Protein AF-A0A936VTQ0-F1 (afdb_monomer_lite)

Structure (mmCIF, N/CA/C/O backbone):
data_AF-A0A936VTQ0-F1
#
_entry.id   AF-A0A936VTQ0-F1
#
loop_
_atom_site.group_PDB
_atom_site.id
_atom_site.type_symbol
_atom_site.label_atom_id
_atom_site.label_alt_id
_atom_site.label_comp_id
_atom_site.label_asym_id
_atom_site.label_entity_id
_atom_site.label_seq_id
_atom_site.pdbx_PDB_ins_code
_atom_site.Cartn_x
_atom_site.Cartn_y
_atom_site.Cartn_z
_atom_site.occupancy
_atom_site.B_iso_or_equiv
_atom_site.auth_seq_id
_atom_site.auth_comp_id
_atom_site.auth_asym_id
_atom_site.auth_atom_id
_atom_site.pdbx_PDB_model_num
ATOM 1 N N . MET A 1 1 ? 6.663 -15.384 -21.407 1.00 47.56 1 MET A N 1
ATOM 2 C CA . MET A 1 1 ? 6.558 -16.256 -20.212 1.00 47.56 1 MET A CA 1
ATOM 3 C C . MET A 1 1 ? 6.073 -15.432 -19.016 1.00 47.56 1 MET A C 1
ATOM 5 O O . MET A 1 1 ? 6.877 -15.026 -18.192 1.00 47.56 1 MET A O 1
ATOM 9 N N . SER A 1 2 ? 4.774 -15.117 -18.954 1.00 55.25 2 SER A N 1
ATOM 10 C CA . SER A 1 2 ? 4.166 -14.238 -17.932 1.00 55.25 2 SER A CA 1
ATOM 11 C C . SER A 1 2 ? 3.393 -14.995 -16.840 1.00 55.25 2 SER A C 1
ATOM 13 O O . SER A 1 2 ? 3.173 -14.471 -15.753 1.00 55.25 2 SER A O 1
ATOM 15 N N . VAL A 1 3 ? 3.039 -16.258 -17.092 1.00 64.88 3 VAL A N 1
ATOM 16 C CA . VAL A 1 3 ? 2.223 -17.109 -16.206 1.00 64.88 3 VAL A CA 1
ATOM 17 C C . VAL A 1 3 ? 2.771 -17.248 -14.769 1.00 64.88 3 VAL A C 1
ATOM 19 O O . VAL A 1 3 ? 1.977 -17.130 -13.836 1.00 64.88 3 VAL A O 1
ATOM 22 N N . PRO A 1 4 ? 4.089 -17.430 -14.524 1.00 66.69 4 PRO A N 1
ATOM 23 C CA . PRO A 1 4 ? 4.605 -17.589 -13.159 1.00 66.69 4 PRO A CA 1
ATOM 24 C C . PRO A 1 4 ? 4.405 -16.345 -12.285 1.00 66.69 4 PRO A C 1
ATOM 26 O O . PRO A 1 4 ? 4.132 -16.464 -11.093 1.00 66.69 4 PRO A O 1
ATOM 29 N N . ILE A 1 5 ? 4.497 -15.155 -12.888 1.00 67.19 5 ILE A N 1
ATOM 30 C CA . ILE A 1 5 ? 4.328 -13.867 -12.204 1.00 67.19 5 ILE A CA 1
ATOM 31 C C . ILE A 1 5 ? 2.880 -13.711 -11.738 1.00 67.19 5 ILE A C 1
ATOM 33 O O . ILE A 1 5 ? 2.631 -13.333 -10.595 1.00 67.19 5 ILE A O 1
ATOM 37 N N . PHE A 1 6 ? 1.924 -14.063 -12.601 1.00 64.75 6 PHE A N 1
ATOM 38 C CA . PHE A 1 6 ? 0.502 -14.002 -12.274 1.00 64.75 6 PHE A CA 1
ATOM 39 C C . PHE A 1 6 ? 0.108 -15.027 -11.208 1.00 64.75 6 PHE A C 1
ATOM 41 O O . PHE A 1 6 ? -0.621 -14.688 -10.280 1.00 64.75 6 PHE A O 1
ATOM 48 N N . ILE A 1 7 ? 0.641 -16.253 -11.260 1.00 71.88 7 ILE A N 1
ATOM 49 C CA . ILE A 1 7 ? 0.409 -17.257 -10.207 1.00 71.88 7 ILE A CA 1
ATOM 50 C C . ILE A 1 7 ? 0.934 -16.756 -8.854 1.00 71.88 7 ILE A C 1
ATOM 52 O O . ILE A 1 7 ? 0.234 -16.847 -7.840 1.00 71.88 7 ILE A O 1
ATOM 56 N N . LEU A 1 8 ? 2.142 -16.185 -8.828 1.00 69.06 8 LEU A N 1
ATOM 57 C CA . LEU A 1 8 ? 2.713 -15.587 -7.619 1.00 69.06 8 LEU A CA 1
ATOM 58 C C . LEU A 1 8 ? 1.852 -14.414 -7.110 1.00 69.06 8 LEU A C 1
ATOM 60 O O . LEU A 1 8 ? 1.663 -14.244 -5.903 1.00 69.06 8 LEU A O 1
ATOM 64 N N . LEU A 1 9 ? 1.262 -13.644 -8.025 1.00 69.75 9 LEU A N 1
ATOM 65 C CA . LEU A 1 9 ? 0.433 -12.488 -7.694 1.00 69.75 9 LEU A CA 1
ATOM 66 C C . LEU A 1 9 ? -0.892 -12.892 -7.080 1.00 69.75 9 LEU A C 1
ATOM 68 O O . LEU A 1 9 ? -1.214 -12.442 -5.982 1.00 69.75 9 LEU A O 1
ATOM 72 N N . TYR A 1 10 ? -1.635 -13.782 -7.726 1.00 70.12 10 TYR A N 1
ATOM 73 C CA . TYR A 1 10 ? -2.925 -14.209 -7.197 1.00 70.12 10 TYR A CA 1
ATOM 74 C C . TYR A 1 10 ? -2.766 -14.991 -5.894 1.00 70.12 10 TYR A C 1
ATOM 76 O O . TYR A 1 10 ? -3.520 -14.760 -4.948 1.00 70.12 10 TYR A O 1
ATOM 84 N N . SER A 1 11 ? -1.747 -15.851 -5.793 1.00 73.69 11 SER A N 1
ATOM 85 C CA . SER A 1 11 ? -1.463 -16.562 -4.542 1.00 73.69 11 SER A CA 1
ATOM 86 C C . SER A 1 11 ? -1.104 -15.602 -3.406 1.00 73.69 11 SER A C 1
ATOM 88 O O . SER A 1 11 ? -1.677 -15.705 -2.324 1.00 73.69 11 SER A O 1
ATOM 90 N N . SER A 1 12 ? -0.228 -14.621 -3.634 1.00 69.06 12 SER A N 1
ATOM 91 C CA . SER A 1 12 ? 0.134 -13.646 -2.599 1.00 69.06 12 SER A CA 1
ATOM 92 C C . SER A 1 12 ? -1.039 -12.766 -2.169 1.00 69.06 12 SER A C 1
ATOM 94 O O . SER A 1 12 ? -1.163 -12.478 -0.981 1.00 69.06 12 SER A O 1
ATOM 96 N N . LEU A 1 13 ? -1.931 -12.391 -3.090 1.00 72.19 13 LEU A N 1
ATOM 97 C CA . LEU A 1 13 ? -3.122 -11.604 -2.778 1.00 72.19 13 LEU A CA 1
ATOM 98 C C . LEU A 1 13 ? -4.077 -12.397 -1.880 1.00 72.19 13 LEU A C 1
ATOM 100 O O . LEU A 1 13 ? -4.486 -11.905 -0.827 1.00 72.19 13 LEU A O 1
ATOM 104 N N . VAL A 1 14 ? -4.373 -13.647 -2.246 1.00 78.62 14 VAL A N 1
ATOM 105 C CA . VAL A 1 14 ? -5.229 -14.538 -1.449 1.00 78.62 14 VAL A CA 1
ATOM 106 C C . VAL A 1 14 ? -4.623 -14.771 -0.064 1.00 78.62 14 VAL A C 1
ATOM 108 O O . VAL A 1 14 ? -5.292 -14.582 0.953 1.00 78.62 14 VAL A O 1
ATOM 111 N N . LEU A 1 15 ? -3.334 -15.107 -0.001 1.00 78.50 15 LEU A N 1
ATOM 112 C CA . LEU A 1 15 ? -2.621 -15.321 1.259 1.00 78.50 15 LEU A CA 1
ATOM 113 C C . LEU A 1 15 ? -2.546 -14.043 2.105 1.00 78.50 15 LEU A C 1
ATOM 115 O O . LEU A 1 15 ? -2.661 -14.097 3.330 1.00 78.50 15 LEU A O 1
ATOM 119 N N . GLY A 1 16 ? -2.398 -12.888 1.460 1.00 73.50 16 GLY A N 1
ATOM 120 C CA . GLY A 1 16 ? -2.374 -11.577 2.092 1.00 73.50 16 GLY A CA 1
ATOM 121 C C . GLY A 1 16 ? -3.685 -11.287 2.809 1.00 73.50 16 GLY A C 1
ATOM 122 O O . GLY A 1 16 ? -3.671 -10.972 4.001 1.00 73.50 16 GLY A O 1
ATOM 123 N N . VAL A 1 17 ? -4.815 -11.495 2.127 1.00 77.62 17 VAL A N 1
ATOM 124 C CA . VAL A 1 17 ? -6.162 -11.353 2.702 1.00 77.62 17 VAL A CA 1
ATOM 125 C C . VAL A 1 17 ? -6.371 -12.329 3.863 1.00 77.62 17 VAL A C 1
ATOM 127 O O . VAL A 1 17 ? -6.814 -11.914 4.935 1.00 77.62 17 VAL A O 1
ATOM 130 N N . ILE A 1 18 ? -5.978 -13.597 3.702 1.00 81.94 18 ILE A N 1
ATOM 131 C CA . ILE A 1 18 ? -6.070 -14.612 4.765 1.00 81.94 18 ILE A CA 1
ATOM 132 C C . ILE A 1 18 ? -5.254 -14.194 5.999 1.00 81.94 18 ILE A C 1
ATOM 134 O O . ILE A 1 18 ? -5.725 -14.330 7.130 1.00 81.94 18 ILE A O 1
ATOM 138 N N . SER A 1 19 ? -4.056 -13.632 5.803 1.00 77.12 19 SER A N 1
ATOM 139 C CA . SER A 1 19 ? -3.159 -13.242 6.900 1.00 77.12 19 SER A CA 1
ATOM 140 C C . SER A 1 19 ? -3.728 -12.129 7.793 1.00 77.12 19 SER A C 1
ATOM 142 O O . SER A 1 19 ? -3.456 -12.096 8.997 1.00 77.12 19 SER A O 1
ATOM 144 N N . ILE A 1 20 ? -4.550 -11.236 7.229 1.00 78.75 20 ILE A N 1
ATOM 145 C CA . ILE A 1 20 ? -5.156 -10.102 7.944 1.00 78.75 20 ILE A CA 1
ATOM 146 C C . ILE A 1 20 ? -6.620 -10.337 8.334 1.00 78.75 20 ILE A C 1
ATOM 148 O O . ILE A 1 20 ? -7.173 -9.536 9.091 1.00 78.75 20 ILE A O 1
ATOM 152 N N . TRP A 1 21 ? -7.226 -11.448 7.895 1.00 81.75 21 TRP A N 1
ATOM 153 C CA . TRP A 1 21 ? -8.650 -11.756 8.078 1.00 81.75 21 TRP A CA 1
ATOM 154 C C . TRP A 1 21 ? -9.111 -11.707 9.541 1.00 81.75 21 TRP A C 1
ATOM 156 O O . TRP A 1 21 ? -10.202 -11.242 9.858 1.00 81.75 21 TRP A O 1
ATOM 166 N N . LYS A 1 22 ? -8.246 -12.130 10.469 1.00 82.00 22 LYS A N 1
ATOM 167 C CA . LYS A 1 22 ? -8.548 -12.183 11.910 1.00 82.00 22 LYS A CA 1
ATOM 168 C C . LYS A 1 22 ? -8.588 -10.808 12.593 1.00 82.00 22 LYS A C 1
ATOM 170 O O . LYS A 1 22 ? -8.780 -10.735 13.803 1.00 82.00 22 LYS A O 1
ATOM 175 N N . SER A 1 23 ? -8.325 -9.709 11.884 1.00 79.88 23 SER A N 1
ATOM 176 C CA . SER A 1 23 ? -8.207 -8.374 12.480 1.00 79.88 23 SER A CA 1
ATOM 177 C C . SER A 1 23 ? -8.919 -7.309 11.634 1.00 79.88 23 SER A C 1
ATOM 179 O O . SER A 1 23 ? -8.291 -6.727 10.747 1.00 79.88 23 SER A O 1
ATOM 181 N N . PRO A 1 24 ? -10.186 -6.961 11.941 1.00 80.38 24 PRO A N 1
ATOM 182 C CA . PRO A 1 24 ? -10.974 -6.013 11.143 1.00 80.38 24 PRO A CA 1
ATOM 183 C C . PRO A 1 24 ? -10.332 -4.623 11.061 1.00 80.38 24 PRO A C 1
ATOM 185 O O . PRO A 1 24 ? -10.340 -3.992 10.007 1.00 80.38 24 PRO A O 1
ATOM 188 N N . HIS A 1 25 ? -9.676 -4.176 12.137 1.00 82.62 25 HIS A N 1
ATOM 189 C CA . HIS A 1 25 ? -8.906 -2.931 12.129 1.00 82.62 25 HIS A CA 1
ATOM 190 C C . HIS A 1 25 ? -7.800 -2.936 11.060 1.00 82.62 25 HIS A C 1
ATOM 192 O O . HIS A 1 25 ? -7.598 -1.944 10.367 1.00 82.62 25 HIS A O 1
ATOM 198 N N . ARG A 1 26 ? -7.102 -4.065 10.886 1.00 79.75 26 ARG A N 1
ATOM 199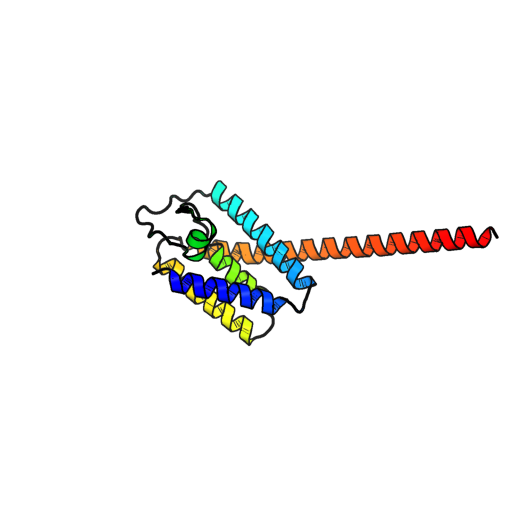 C CA . ARG A 1 26 ? -6.017 -4.188 9.902 1.00 79.75 26 ARG A CA 1
ATOM 200 C C . ARG A 1 26 ? -6.538 -4.272 8.483 1.00 79.75 26 ARG A C 1
ATOM 202 O O . ARG A 1 26 ? -5.905 -3.707 7.604 1.00 79.75 26 ARG A O 1
ATOM 209 N N . ILE A 1 27 ? -7.680 -4.925 8.276 1.00 83.62 27 ILE A N 1
ATOM 210 C CA . ILE A 1 27 ? -8.365 -4.916 6.981 1.00 83.62 27 ILE A CA 1
ATOM 211 C C . ILE A 1 27 ? -8.672 -3.474 6.580 1.00 83.62 27 ILE A C 1
ATOM 213 O O . ILE A 1 27 ? -8.366 -3.079 5.461 1.00 83.62 27 ILE A O 1
ATOM 217 N N . MET A 1 28 ? -9.187 -2.660 7.506 1.00 84.50 28 MET A N 1
ATOM 218 C CA . MET A 1 28 ? -9.495 -1.263 7.208 1.00 84.50 28 MET A CA 1
ATOM 219 C C . MET A 1 28 ? -8.237 -0.471 6.828 1.00 84.50 28 MET A C 1
ATOM 221 O O . MET A 1 28 ? -8.222 0.195 5.796 1.00 84.50 28 MET A O 1
ATOM 225 N N . VAL A 1 29 ? -7.147 -0.604 7.594 1.00 85.12 29 VAL A N 1
ATOM 226 C CA . VAL A 1 29 ? -5.860 0.025 7.240 1.00 85.12 29 VAL A CA 1
ATOM 227 C C . VAL A 1 29 ? -5.336 -0.494 5.897 1.00 85.12 29 VAL A C 1
ATOM 229 O O . VAL A 1 29 ? -4.869 0.294 5.082 1.00 85.12 29 VAL A O 1
ATOM 232 N N . ALA A 1 30 ? -5.440 -1.792 5.613 1.00 83.06 30 ALA A N 1
ATOM 233 C CA . ALA A 1 30 ? -5.008 -2.353 4.338 1.00 83.06 30 ALA A CA 1
ATOM 234 C C . ALA A 1 30 ? -5.798 -1.747 3.170 1.00 83.06 30 ALA A C 1
ATOM 236 O O . ALA A 1 30 ? -5.186 -1.209 2.252 1.00 83.06 30 ALA A O 1
ATOM 237 N N . VAL A 1 31 ? -7.133 -1.736 3.237 1.00 85.00 31 VAL A N 1
ATOM 238 C CA . VAL A 1 31 ? -8.005 -1.170 2.192 1.00 85.00 31 VAL A CA 1
ATOM 239 C C . VAL A 1 31 ? -7.688 0.304 1.939 1.00 85.00 31 VAL A C 1
ATOM 241 O O . VAL A 1 31 ? -7.478 0.699 0.794 1.00 85.00 31 VAL A O 1
ATOM 244 N N . PHE A 1 32 ? -7.573 1.118 2.993 1.00 86.06 32 PHE A N 1
ATOM 245 C CA . PHE A 1 32 ? -7.216 2.530 2.837 1.00 86.06 32 PHE A CA 1
ATOM 246 C C . PHE A 1 32 ? -5.790 2.719 2.301 1.00 86.06 32 PHE A C 1
ATOM 248 O O . PHE A 1 32 ? -5.557 3.632 1.515 1.00 86.06 32 PHE A O 1
ATOM 255 N N . SER A 1 33 ? -4.841 1.861 2.684 1.00 84.31 33 SER A N 1
ATOM 256 C CA . SER A 1 33 ? -3.474 1.900 2.143 1.00 84.31 33 SER A CA 1
ATOM 257 C C . SER A 1 33 ? -3.450 1.542 0.655 1.00 84.31 33 SER A C 1
ATOM 259 O O . SER A 1 33 ? -2.753 2.189 -0.123 1.00 84.31 33 SER A O 1
ATOM 261 N N . PHE A 1 34 ? -4.245 0.562 0.221 1.00 81.81 34 PHE A N 1
ATOM 262 C CA . PHE A 1 34 ? -4.398 0.248 -1.200 1.00 81.81 34 PHE A CA 1
ATOM 263 C C . PHE A 1 34 ? -5.026 1.412 -1.972 1.00 81.81 34 PHE A C 1
ATOM 265 O O . PHE A 1 34 ? -4.517 1.775 -3.029 1.00 81.81 34 PHE A O 1
ATOM 272 N N . ALA A 1 35 ? -6.067 2.049 -1.427 1.00 84.00 35 ALA A N 1
ATOM 273 C CA . ALA A 1 35 ? -6.713 3.200 -2.055 1.00 84.00 35 ALA A CA 1
ATOM 274 C C . ALA A 1 35 ? -5.756 4.396 -2.211 1.00 84.00 35 ALA A C 1
ATOM 276 O O . ALA A 1 35 ? -5.615 4.937 -3.305 1.00 84.00 35 ALA A O 1
ATOM 277 N N . ILE A 1 36 ? -5.041 4.771 -1.144 1.00 85.00 36 ILE A N 1
ATOM 278 C CA . ILE A 1 36 ? -4.043 5.853 -1.182 1.00 85.00 36 ILE A CA 1
ATOM 279 C C . ILE A 1 36 ? -2.928 5.523 -2.177 1.00 85.00 36 ILE A C 1
ATOM 281 O O . ILE A 1 36 ? -2.494 6.390 -2.929 1.00 85.00 36 ILE A O 1
ATOM 285 N N . MET A 1 37 ? -2.487 4.267 -2.228 1.00 81.88 37 MET A N 1
ATOM 286 C CA . MET A 1 37 ? -1.449 3.842 -3.163 1.00 81.88 37 MET A CA 1
ATOM 287 C C . MET A 1 37 ? -1.915 3.914 -4.621 1.00 81.88 37 MET A C 1
ATOM 289 O O . MET A 1 37 ? -1.148 4.343 -5.478 1.00 81.88 37 MET A O 1
ATOM 293 N N . TYR A 1 38 ? -3.176 3.574 -4.903 1.00 78.31 38 TYR A N 1
ATOM 294 C CA . TYR A 1 38 ? -3.783 3.767 -6.223 1.00 78.31 38 TYR A CA 1
ATOM 295 C C . TYR A 1 38 ? -3.900 5.248 -6.604 1.00 78.31 38 TYR A C 1
ATOM 297 O O . TYR A 1 38 ? -3.664 5.599 -7.758 1.00 78.31 38 TYR A O 1
ATOM 305 N N . LEU A 1 39 ? -4.204 6.131 -5.648 1.00 82.31 39 LEU A N 1
ATOM 306 C CA . LEU A 1 39 ? -4.209 7.577 -5.891 1.00 82.31 39 LEU A CA 1
ATOM 307 C C . LEU A 1 39 ? -2.805 8.103 -6.200 1.00 82.31 39 LEU A C 1
ATOM 309 O O . LEU A 1 39 ? -2.631 8.836 -7.168 1.00 82.31 39 LEU A O 1
ATOM 313 N N . ILE A 1 40 ? -1.796 7.694 -5.425 1.00 78.31 40 ILE A N 1
ATOM 314 C CA . ILE A 1 40 ? -0.395 8.044 -5.700 1.00 78.31 40 ILE A CA 1
ATOM 315 C C . ILE A 1 40 ? 0.013 7.532 -7.083 1.00 78.31 40 ILE A C 1
ATOM 317 O O . ILE A 1 40 ? 0.632 8.270 -7.839 1.00 78.31 40 ILE A O 1
ATOM 321 N N . ARG A 1 41 ? -0.394 6.312 -7.454 1.00 76.38 41 ARG A N 1
ATOM 322 C CA . ARG A 1 41 ? -0.156 5.745 -8.787 1.00 76.38 41 ARG A CA 1
ATOM 323 C C . ARG A 1 41 ? -0.747 6.621 -9.889 1.00 76.38 41 ARG A C 1
ATOM 325 O O . ARG A 1 41 ? -0.058 6.906 -10.861 1.00 76.38 41 ARG A O 1
ATOM 332 N N . LEU A 1 42 ? -1.992 7.067 -9.724 1.00 75.00 42 LEU A N 1
ATOM 333 C CA . LEU A 1 42 ? -2.644 7.965 -10.676 1.00 75.00 42 LEU A CA 1
ATOM 334 C C . LEU A 1 42 ? -1.866 9.281 -10.814 1.00 75.00 42 LEU A C 1
ATOM 336 O O . LEU A 1 42 ? -1.602 9.726 -11.927 1.00 75.00 42 LEU A O 1
ATOM 340 N N . ILE A 1 43 ? -1.445 9.864 -9.689 1.00 77.56 43 ILE A N 1
ATOM 341 C CA . ILE A 1 43 ? -0.649 11.097 -9.668 1.00 77.56 43 ILE A CA 1
ATOM 342 C C . ILE A 1 43 ? 0.700 10.882 -10.364 1.00 77.56 43 ILE A C 1
ATOM 344 O O . ILE A 1 43 ? 1.084 11.702 -11.189 1.00 77.56 43 ILE A O 1
ATOM 348 N N . CYS A 1 44 ? 1.401 9.778 -10.095 1.00 70.38 44 CYS A N 1
ATOM 349 C CA . CYS A 1 44 ? 2.677 9.458 -10.735 1.00 70.38 44 CYS A CA 1
ATOM 350 C C . CYS A 1 44 ? 2.536 9.284 -12.250 1.00 70.38 44 CYS A C 1
ATOM 352 O O . CYS A 1 44 ? 3.352 9.830 -12.982 1.00 70.38 44 CYS A O 1
ATOM 354 N N . ILE A 1 45 ? 1.491 8.597 -12.722 1.00 69.38 45 ILE A N 1
ATOM 355 C CA . ILE A 1 45 ? 1.225 8.429 -14.161 1.00 69.38 45 ILE A CA 1
ATOM 356 C C . ILE A 1 45 ? 0.971 9.784 -14.840 1.00 69.38 45 ILE A C 1
ATOM 358 O O . ILE A 1 45 ? 1.401 9.992 -15.971 1.00 69.38 45 ILE A O 1
ATOM 362 N N . ILE A 1 46 ? 0.284 10.708 -14.160 1.00 68.25 46 ILE A N 1
ATOM 363 C CA . ILE A 1 46 ? -0.010 12.045 -14.697 1.00 68.25 46 ILE A CA 1
ATOM 364 C C . ILE A 1 46 ? 1.229 12.952 -14.658 1.00 68.25 46 ILE A C 1
ATOM 366 O O . ILE A 1 46 ? 1.507 13.648 -15.630 1.00 68.25 46 ILE A O 1
ATOM 370 N N . CYS A 1 47 ? 1.960 12.979 -13.541 1.00 66.94 47 CYS A N 1
ATOM 371 C CA . CYS A 1 47 ? 3.091 13.887 -13.331 1.00 66.94 47 CYS A CA 1
ATOM 372 C C . CYS A 1 47 ? 4.376 13.423 -14.015 1.00 66.94 47 CYS A C 1
ATOM 374 O O . CYS A 1 47 ? 5.203 14.253 -14.381 1.00 66.94 47 CYS A O 1
ATOM 376 N N . VAL A 1 48 ? 4.563 12.113 -14.143 1.00 65.88 48 VAL A N 1
ATOM 377 C CA . VAL A 1 48 ? 5.763 11.515 -14.716 1.00 65.88 48 VAL A CA 1
ATOM 378 C C . VAL A 1 48 ? 5.340 10.486 -15.768 1.00 65.88 48 VAL A C 1
ATOM 380 O O . VAL A 1 48 ? 5.425 9.278 -15.531 1.00 65.88 48 VAL A O 1
ATOM 383 N N . PRO A 1 49 ? 4.848 10.943 -16.935 1.00 59.94 49 PRO A N 1
ATOM 384 C CA . PRO A 1 49 ? 4.567 10.062 -18.055 1.00 59.94 49 PRO A CA 1
ATOM 385 C C . PRO A 1 49 ? 5.904 9.612 -18.651 1.00 59.94 49 PRO A C 1
ATOM 387 O O . PRO A 1 49 ? 6.386 10.181 -19.625 1.00 59.94 49 PRO A O 1
ATOM 390 N N . LEU A 1 50 ? 6.553 8.629 -18.026 1.00 54.06 50 LEU A N 1
ATOM 391 C CA . LEU A 1 50 ? 7.689 7.963 -18.650 1.00 54.06 50 LEU A CA 1
ATOM 392 C C . LEU A 1 50 ? 7.170 7.262 -19.912 1.00 54.06 50 LEU A C 1
ATOM 394 O O . LEU A 1 50 ? 6.154 6.558 -19.886 1.00 54.06 50 LEU A O 1
ATOM 398 N N . GLU A 1 51 ? 7.855 7.488 -21.024 1.00 53.78 51 GLU A N 1
ATOM 399 C CA . GLU A 1 51 ? 7.562 6.792 -22.266 1.00 53.78 51 GLU A CA 1
ATOM 400 C C . GLU A 1 51 ? 7.867 5.303 -22.081 1.00 53.78 51 GLU A C 1
ATOM 402 O O . GLU A 1 51 ? 8.890 4.913 -21.512 1.00 53.78 51 GLU A O 1
ATOM 407 N N . ALA A 1 52 ? 6.923 4.469 -22.508 1.00 54.03 52 ALA A N 1
ATOM 408 C CA . ALA A 1 52 ? 7.102 3.030 -22.550 1.00 54.03 52 ALA A CA 1
ATOM 409 C C . ALA A 1 52 ? 8.313 2.715 -23.451 1.00 54.03 52 ALA A C 1
ATOM 411 O O . ALA A 1 52 ? 8.315 3.172 -24.593 1.00 54.03 52 ALA A O 1
ATOM 412 N N . PRO A 1 53 ? 9.332 1.966 -22.985 1.00 55.34 53 PRO A N 1
ATOM 413 C CA . PRO A 1 53 ? 10.473 1.621 -23.826 1.00 55.34 53 PRO A CA 1
ATOM 414 C C . PRO A 1 53 ? 10.007 0.852 -25.070 1.00 55.34 53 PRO A C 1
ATOM 416 O O . PRO A 1 53 ? 9.171 -0.047 -24.965 1.00 55.34 53 PRO A O 1
ATOM 419 N N . ASP A 1 54 ? 10.582 1.172 -26.234 1.00 50.06 54 ASP A N 1
ATOM 420 C CA . ASP A 1 54 ? 10.135 0.696 -27.558 1.00 50.06 54 ASP A CA 1
ATOM 421 C C . ASP A 1 54 ? 10.110 -0.841 -27.721 1.00 50.06 54 ASP A C 1
ATOM 423 O O . ASP A 1 54 ? 9.456 -1.369 -28.617 1.00 50.06 54 ASP A O 1
ATOM 427 N N . ASN A 1 55 ? 10.772 -1.580 -26.822 1.00 55.12 55 ASN A N 1
ATOM 428 C CA . ASN A 1 55 ? 10.848 -3.045 -26.806 1.00 55.12 55 ASN A CA 1
ATOM 429 C C . ASN A 1 55 ? 9.998 -3.677 -25.689 1.00 55.12 55 ASN A C 1
ATOM 431 O O . ASN A 1 55 ? 10.430 -4.619 -25.017 1.00 55.12 55 ASN A O 1
ATOM 435 N N . LEU A 1 56 ? 8.799 -3.148 -25.445 1.00 53.41 56 LEU A N 1
ATOM 436 C CA . LEU A 1 56 ? 7.908 -3.668 -24.412 1.00 53.41 56 LEU A CA 1
ATOM 437 C C . LEU A 1 56 ? 7.406 -5.065 -24.798 1.00 53.41 56 LEU A C 1
ATOM 439 O O . LEU A 1 56 ? 6.611 -5.229 -25.721 1.00 53.41 56 LEU A O 1
ATOM 443 N N . ILE A 1 57 ? 7.868 -6.089 -24.076 1.00 56.59 57 ILE A N 1
ATOM 444 C CA . ILE A 1 57 ? 7.318 -7.441 -24.197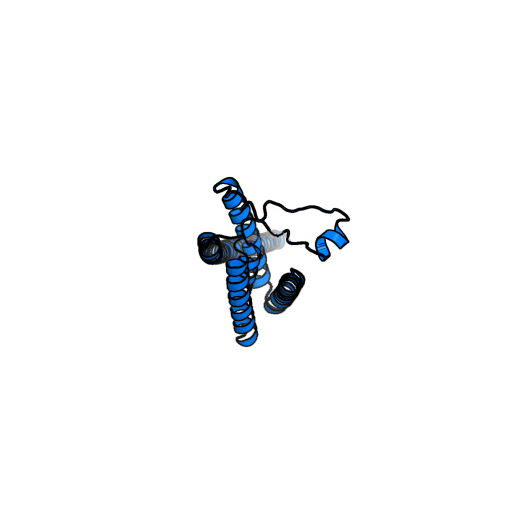 1.00 56.59 57 ILE A CA 1
ATOM 445 C C . ILE A 1 57 ? 5.887 -7.382 -23.657 1.00 56.59 57 ILE A C 1
ATOM 447 O O . ILE A 1 57 ? 5.708 -7.126 -22.461 1.00 56.59 57 ILE A O 1
ATOM 451 N N . PRO A 1 58 ? 4.861 -7.619 -24.489 1.00 53.88 58 PRO A N 1
ATOM 452 C CA . PRO A 1 58 ? 3.489 -7.520 -24.037 1.00 53.88 58 PRO A CA 1
ATOM 453 C C . PRO A 1 58 ? 3.202 -8.586 -22.987 1.00 53.88 58 PRO A C 1
ATOM 455 O O . PRO A 1 58 ? 3.343 -9.791 -23.220 1.00 53.88 58 PRO A O 1
ATOM 458 N N . LEU A 1 59 ? 2.820 -8.130 -21.797 1.00 53.47 59 LEU A N 1
ATOM 459 C CA . LEU A 1 59 ? 2.453 -9.011 -20.705 1.00 53.47 59 LEU A CA 1
ATOM 460 C C . LEU A 1 59 ? 0.994 -9.429 -20.896 1.00 53.47 59 LEU A C 1
ATOM 462 O O . LEU A 1 59 ? 0.073 -8.717 -20.512 1.00 53.47 59 LEU A O 1
ATOM 466 N N . TYR A 1 60 ? 0.790 -10.586 -21.524 1.00 54.00 60 TYR A N 1
ATOM 467 C CA . TYR A 1 60 ? -0.542 -11.161 -21.677 1.00 54.00 60 TYR A CA 1
ATOM 468 C C . TYR A 1 60 ? -1.024 -11.680 -20.318 1.00 54.00 60 TYR A C 1
ATOM 470 O O . TYR A 1 60 ? -0.420 -12.611 -19.765 1.00 54.00 60 TYR A O 1
ATOM 478 N N . ASP A 1 61 ? -2.071 -11.055 -19.779 1.00 57.09 61 ASP A N 1
ATOM 479 C CA . ASP A 1 61 ? -2.767 -11.507 -18.576 1.00 57.09 61 ASP A CA 1
ATOM 480 C C . ASP A 1 61 ? -3.851 -12.528 -18.980 1.00 57.09 61 ASP A C 1
ATOM 482 O O . ASP A 1 61 ? -4.848 -12.161 -19.616 1.00 57.09 61 ASP A O 1
ATOM 486 N N . PRO A 1 62 ? -3.680 -13.821 -18.648 1.00 57.38 62 PRO A N 1
ATOM 487 C CA . PRO A 1 62 ? -4.617 -14.871 -19.038 1.00 57.38 62 PRO A CA 1
ATOM 488 C C . PRO A 1 62 ? -5.970 -14.774 -18.318 1.00 57.38 62 PRO A C 1
ATOM 490 O O . PRO A 1 62 ? -6.952 -15.313 -18.813 1.00 57.38 62 PRO A O 1
ATOM 493 N N . VAL A 1 63 ? -6.048 -14.108 -17.162 1.00 57.66 63 VAL A N 1
ATOM 494 C CA . VAL A 1 63 ? -7.291 -13.996 -16.382 1.00 57.66 63 VAL A CA 1
ATOM 495 C C . VAL A 1 63 ? -8.124 -12.827 -16.884 1.00 57.66 63 VAL A C 1
ATOM 497 O O . VAL A 1 63 ? -9.330 -12.962 -17.076 1.00 57.66 63 VAL A O 1
ATOM 500 N N . VAL A 1 64 ? -7.482 -11.688 -17.136 1.00 54.50 64 VAL A N 1
ATOM 501 C CA . VAL A 1 64 ? -8.162 -10.496 -17.655 1.00 54.50 64 VAL A CA 1
ATOM 502 C C . VAL A 1 64 ? -8.635 -10.720 -19.091 1.00 54.50 64 VAL A C 1
ATOM 504 O O . VAL A 1 64 ? -9.780 -10.398 -19.396 1.00 54.50 64 VAL A O 1
ATOM 507 N N . SER A 1 65 ? -7.818 -11.345 -19.945 1.00 57.16 65 SER A N 1
ATOM 508 C CA . SER A 1 65 ? -8.238 -11.719 -21.307 1.00 57.16 65 SER A CA 1
ATOM 509 C C . SER A 1 65 ? -9.402 -12.718 -21.308 1.00 57.16 65 SER A C 1
ATOM 511 O O . SER A 1 65 ? -10.331 -12.573 -22.101 1.00 57.16 65 SER A O 1
ATOM 513 N N . ALA A 1 66 ? -9.408 -13.682 -20.379 1.00 60.38 66 ALA A N 1
ATOM 514 C CA . ALA A 1 66 ? -10.499 -14.646 -20.243 1.00 60.38 66 ALA A CA 1
ATOM 515 C C . ALA A 1 66 ? -11.793 -14.039 -19.668 1.00 60.38 66 ALA A C 1
ATOM 517 O O . ALA A 1 66 ? -12.879 -14.480 -20.036 1.00 60.38 66 ALA A O 1
ATOM 518 N N . LEU A 1 67 ? -11.703 -13.053 -18.766 1.00 56.19 67 LEU A N 1
ATOM 519 C CA . LEU A 1 67 ? -12.872 -12.446 -18.114 1.00 56.19 67 LEU A CA 1
ATOM 520 C C . LEU A 1 67 ? -13.470 -11.265 -18.883 1.00 56.19 67 LEU A C 1
ATOM 522 O O . LEU A 1 67 ? -14.684 -11.082 -18.850 1.00 56.19 67 LEU A O 1
ATOM 526 N N . LEU A 1 68 ? -12.644 -10.445 -19.537 1.00 54.25 68 LEU A N 1
ATOM 527 C CA . LEU A 1 68 ? -13.106 -9.231 -20.216 1.00 54.25 68 LEU A CA 1
ATOM 528 C C . LEU A 1 68 ? -13.420 -9.438 -21.701 1.00 54.25 68 LEU A C 1
ATOM 530 O O . LEU A 1 68 ? -13.915 -8.499 -22.318 1.00 54.25 68 LEU A O 1
ATOM 534 N N . PHE A 1 69 ? -13.163 -10.627 -22.274 1.00 52.28 69 PHE A N 1
ATOM 535 C CA . PHE A 1 69 ? -13.347 -10.920 -23.710 1.00 52.28 69 PHE A CA 1
ATOM 536 C C . PHE A 1 69 ? -12.807 -9.802 -24.619 1.00 52.2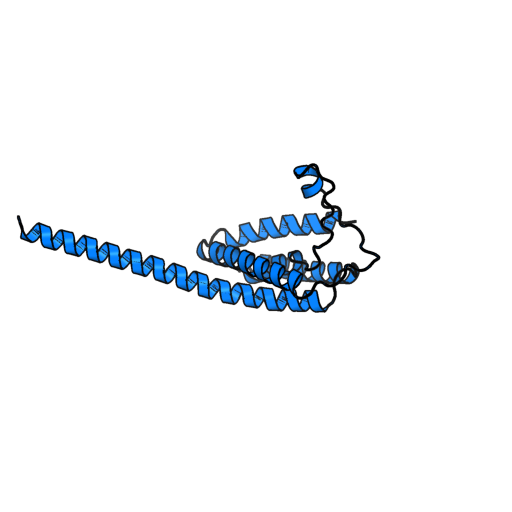8 69 PHE A C 1
ATOM 538 O O . PHE A 1 69 ? -13.390 -9.461 -25.649 1.00 52.28 69 PHE A O 1
ATOM 545 N N . HIS A 1 70 ? -11.717 -9.172 -24.196 1.00 49.34 70 HIS A N 1
ATOM 546 C CA . HIS A 1 70 ? -11.108 -8.054 -24.889 1.00 49.34 70 HIS A CA 1
ATOM 547 C C . HIS A 1 70 ? -9.602 -8.243 -24.819 1.00 49.34 70 HIS A C 1
ATOM 549 O O . HIS A 1 70 ? -9.051 -8.413 -23.728 1.00 49.34 70 HIS A O 1
ATOM 555 N N . ASP A 1 71 ? -8.939 -8.141 -25.969 1.00 47.81 71 ASP A N 1
ATOM 556 C CA . ASP A 1 71 ? -7.479 -8.083 -26.093 1.00 47.81 71 ASP A CA 1
ATOM 557 C C . ASP A 1 71 ? -6.967 -6.704 -25.644 1.00 47.81 71 ASP A C 1
ATOM 559 O O . ASP A 1 71 ? -6.197 -6.033 -26.331 1.00 47.81 71 ASP A O 1
ATOM 563 N N . GLY A 1 72 ? -7.475 -6.229 -24.504 1.00 44.03 72 GLY A N 1
ATOM 564 C CA . GLY A 1 72 ? -7.167 -4.937 -23.923 1.00 44.03 72 GLY A CA 1
ATOM 565 C C . GLY A 1 72 ? -5.718 -4.915 -23.472 1.00 44.03 72 GLY A C 1
ATOM 566 O O . GLY A 1 72 ? -5.411 -5.186 -22.315 1.00 44.03 72 GLY A O 1
ATOM 567 N N . PHE A 1 73 ? -4.826 -4.588 -24.402 1.00 46.19 73 PHE A N 1
ATOM 568 C CA . PHE A 1 73 ? -3.456 -4.205 -24.120 1.00 46.19 73 PHE A CA 1
ATOM 569 C C . PHE A 1 73 ? -3.481 -3.011 -23.165 1.00 46.19 73 PHE A C 1
ATOM 571 O O . PHE A 1 73 ? -3.765 -1.880 -23.561 1.00 46.19 73 PHE A O 1
ATOM 578 N N . LEU A 1 74 ? -3.190 -3.254 -21.889 1.00 45.62 74 LEU A N 1
ATOM 579 C CA . LEU A 1 74 ? -3.027 -2.192 -20.905 1.00 45.62 74 LEU A CA 1
ATOM 580 C C . LEU A 1 74 ? -1.611 -1.610 -21.052 1.00 45.62 74 LEU A C 1
ATOM 582 O O . LEU A 1 74 ? -0.708 -1.881 -20.270 1.00 45.62 74 LEU A O 1
ATOM 586 N N . THR A 1 75 ? -1.397 -0.826 -22.108 1.00 42.88 75 THR A N 1
ATOM 587 C CA . THR A 1 75 ? -0.089 -0.295 -22.544 1.00 42.88 75 THR A CA 1
ATOM 588 C C . THR A 1 75 ? 0.519 0.759 -21.610 1.00 42.88 75 THR A C 1
ATOM 590 O O . THR A 1 75 ? 1.581 1.296 -21.905 1.00 42.88 75 THR A O 1
ATOM 593 N N . LYS A 1 76 ? -0.132 1.087 -20.487 1.00 43.16 76 LYS A N 1
ATOM 594 C CA . LYS A 1 76 ? 0.247 2.203 -19.601 1.00 43.16 76 LYS A CA 1
ATOM 595 C C . LYS A 1 76 ? 0.340 1.832 -18.123 1.00 43.16 76 LYS A C 1
ATOM 597 O O . LYS A 1 76 ? 0.094 2.670 -17.262 1.00 43.16 76 LYS A O 1
ATOM 602 N N . ASP A 1 77 ? 0.732 0.604 -17.805 1.00 49.50 77 ASP A N 1
ATOM 603 C CA . ASP A 1 77 ? 0.967 0.202 -16.413 1.00 49.50 77 ASP A CA 1
ATOM 604 C C . ASP A 1 77 ? 2.444 0.367 -16.021 1.00 49.50 77 ASP A C 1
ATOM 606 O O . ASP A 1 77 ? 3.120 -0.551 -15.568 1.00 49.50 77 ASP A O 1
ATOM 610 N N . LEU A 1 78 ? 2.953 1.590 -16.206 1.00 46.53 78 LEU A N 1
ATOM 611 C CA . LEU A 1 78 ? 4.368 1.919 -16.024 1.00 46.53 78 LEU A CA 1
ATOM 612 C C . LEU A 1 78 ? 4.815 2.006 -14.557 1.00 46.53 78 LEU A C 1
ATOM 614 O O . LEU A 1 78 ? 6.001 2.037 -14.257 1.00 46.53 78 LEU A O 1
ATOM 618 N N . PHE A 1 79 ? 3.869 1.982 -13.623 1.00 45.41 79 PHE A N 1
ATOM 619 C CA . PHE A 1 79 ? 4.162 1.850 -12.204 1.00 45.41 79 PHE A CA 1
ATOM 620 C C . PHE A 1 79 ? 3.767 0.445 -11.776 1.00 45.41 79 PHE A C 1
ATOM 622 O O . PHE A 1 79 ? 2.573 0.131 -11.785 1.00 45.41 79 PHE A O 1
ATOM 629 N N . SER A 1 80 ? 4.731 -0.394 -11.390 1.00 54.97 80 SER A N 1
ATOM 630 C CA . SER A 1 80 ? 4.466 -1.743 -10.882 1.00 54.97 80 SER A CA 1
ATOM 631 C C . SER A 1 80 ? 3.767 -1.674 -9.517 1.00 54.97 80 SER A C 1
ATOM 633 O O . SER A 1 80 ? 4.347 -1.906 -8.455 1.00 54.97 80 SER A O 1
ATOM 635 N N . GLY A 1 81 ? 2.466 -1.365 -9.531 1.00 51.84 81 GLY A N 1
ATOM 636 C CA . GLY A 1 81 ? 1.596 -1.443 -8.358 1.00 51.84 81 GLY A CA 1
ATOM 637 C C . GLY A 1 81 ? 1.564 -2.857 -7.779 1.00 51.84 81 GLY A C 1
ATOM 638 O O . GLY A 1 81 ? 1.216 -3.047 -6.617 1.00 51.84 81 GLY A O 1
ATOM 639 N N . HIS A 1 82 ? 1.993 -3.847 -8.565 1.00 64.44 82 HIS A N 1
ATOM 640 C CA . HIS A 1 82 ? 2.187 -5.221 -8.138 1.00 64.44 82 HIS A CA 1
ATOM 641 C C . HIS A 1 82 ? 3.258 -5.283 -7.046 1.00 64.44 82 HIS A C 1
ATOM 643 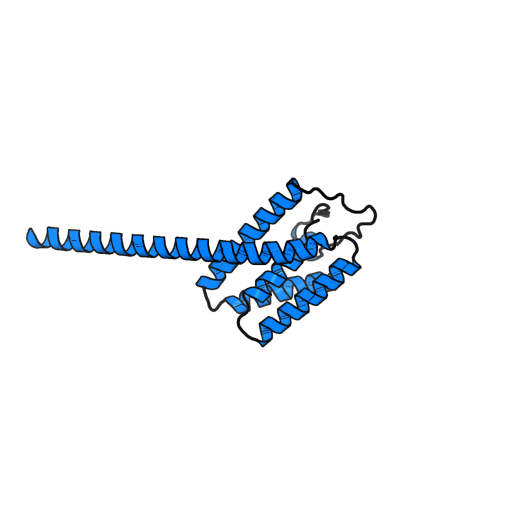O O . HIS A 1 82 ? 2.929 -5.703 -5.940 1.00 64.44 82 HIS A O 1
ATOM 649 N N . LEU A 1 83 ? 4.477 -4.769 -7.281 1.00 63.69 83 LEU A N 1
ATOM 650 C CA . LEU A 1 83 ? 5.551 -4.748 -6.273 1.00 63.69 83 LEU A CA 1
ATOM 651 C C . LEU A 1 83 ? 5.104 -4.055 -4.976 1.00 63.69 83 LEU A C 1
ATOM 653 O O . LEU A 1 83 ? 5.313 -4.571 -3.878 1.00 63.69 83 LEU A O 1
ATOM 657 N N . ALA A 1 84 ? 4.433 -2.912 -5.115 1.00 61.12 84 ALA A N 1
ATOM 658 C CA . ALA A 1 84 ? 3.926 -2.146 -3.985 1.00 61.12 84 ALA A CA 1
ATOM 659 C C . ALA A 1 84 ? 2.862 -2.933 -3.187 1.00 61.12 84 ALA A C 1
ATOM 661 O O . ALA A 1 84 ? 2.864 -2.923 -1.958 1.00 61.12 84 ALA A O 1
ATOM 662 N N . SER A 1 85 ? 2.018 -3.716 -3.867 1.00 66.75 85 SER A N 1
ATOM 663 C CA . SER A 1 85 ? 1.033 -4.608 -3.236 1.00 66.75 85 SER A CA 1
ATOM 664 C C . SER A 1 85 ? 1.692 -5.727 -2.425 1.00 66.75 85 SER A C 1
ATOM 666 O O . SER A 1 85 ? 1.297 -5.966 -1.283 1.00 66.75 85 SER A O 1
ATOM 668 N N . TYR A 1 86 ? 2.736 -6.373 -2.960 1.00 67.81 86 TYR A N 1
ATOM 669 C CA . TYR A 1 86 ? 3.509 -7.376 -2.212 1.00 67.81 86 TYR A CA 1
ATOM 670 C C . TYR A 1 86 ? 4.167 -6.775 -0.970 1.00 67.81 86 TYR A C 1
ATOM 672 O O . TYR A 1 86 ? 4.107 -7.358 0.115 1.00 67.81 86 TYR A O 1
ATOM 680 N N . PHE A 1 87 ? 4.750 -5.583 -1.110 1.00 69.25 87 PHE A N 1
ATOM 681 C CA . PHE A 1 87 ? 5.405 -4.903 -0.001 1.00 69.25 87 PHE A CA 1
ATOM 682 C C . PHE A 1 87 ? 4.405 -4.438 1.070 1.00 69.25 87 PHE A C 1
ATOM 684 O O . PHE 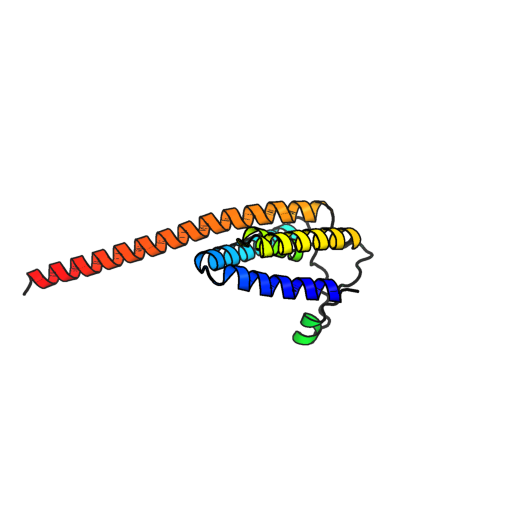A 1 87 ? 4.684 -4.538 2.266 1.00 69.25 87 PHE A O 1
ATOM 691 N N . LEU A 1 88 ? 3.197 -4.017 0.677 1.00 68.38 88 LEU A N 1
ATOM 692 C CA . LEU A 1 88 ? 2.104 -3.764 1.616 1.00 68.38 88 LEU A CA 1
ATOM 693 C C . LEU A 1 88 ? 1.730 -5.030 2.395 1.00 68.38 88 LEU A C 1
ATOM 695 O O . LEU A 1 88 ? 1.642 -4.983 3.623 1.00 68.38 88 LEU A O 1
ATOM 699 N N . PHE A 1 89 ? 1.562 -6.175 1.725 1.00 70.25 89 PHE A N 1
ATOM 700 C CA . PHE A 1 89 ? 1.268 -7.435 2.416 1.00 70.25 89 PHE A CA 1
ATOM 701 C C . PHE A 1 89 ? 2.398 -7.864 3.359 1.00 70.25 89 PHE A C 1
ATOM 703 O O . PHE A 1 89 ? 2.120 -8.315 4.472 1.00 70.25 89 PHE A O 1
ATOM 710 N N . PHE A 1 90 ? 3.660 -7.634 2.986 1.00 72.69 90 PHE A N 1
ATOM 711 C CA . PHE A 1 90 ? 4.795 -7.800 3.894 1.00 72.69 90 PHE A CA 1
ATOM 712 C C . PHE A 1 90 ? 4.661 -6.936 5.160 1.00 72.69 90 PHE A C 1
ATOM 714 O O . PHE A 1 90 ? 4.878 -7.436 6.265 1.00 72.69 90 PHE A O 1
ATOM 721 N N . ILE A 1 91 ? 4.271 -5.664 5.024 1.00 67.94 91 ILE A N 1
ATOM 722 C CA . ILE A 1 91 ? 4.099 -4.747 6.162 1.00 67.94 91 ILE A CA 1
ATOM 723 C C . ILE A 1 91 ? 2.935 -5.176 7.067 1.00 67.94 91 ILE A C 1
ATOM 725 O O . ILE A 1 91 ? 3.022 -5.037 8.290 1.00 67.94 91 ILE A O 1
ATOM 729 N N . PHE A 1 92 ? 1.843 -5.689 6.498 1.00 69.50 92 PHE A N 1
ATOM 730 C CA . PHE A 1 92 ? 0.659 -6.084 7.270 1.00 69.50 92 PHE A CA 1
ATOM 731 C C . PHE A 1 92 ? 0.765 -7.467 7.921 1.00 69.50 92 PHE A C 1
ATOM 733 O O . PHE A 1 92 ? 0.083 -7.735 8.919 1.00 69.50 92 PHE A O 1
ATOM 740 N N . SER A 1 93 ? 1.624 -8.333 7.389 1.00 66.94 93 SER A N 1
ATOM 741 C CA . SER A 1 93 ? 1.824 -9.686 7.889 1.00 66.94 93 SER A CA 1
ATOM 742 C C . SER A 1 93 ? 2.525 -9.700 9.255 1.00 66.94 93 SER A C 1
ATOM 744 O O . SER A 1 93 ? 3.624 -9.171 9.433 1.00 66.94 93 SER A O 1
ATOM 746 N N . LYS A 1 94 ? 1.875 -10.312 10.254 1.00 65.25 94 LYS A N 1
ATOM 747 C CA . LYS A 1 94 ? 2.365 -10.372 11.648 1.00 65.25 94 LYS A CA 1
ATOM 748 C C . LYS A 1 94 ? 3.178 -11.631 11.938 1.00 65.25 94 LYS A C 1
ATOM 750 O O . LYS A 1 94 ? 4.133 -11.579 12.708 1.00 65.25 94 LYS A O 1
ATOM 755 N N . GLU A 1 95 ? 2.771 -12.756 11.361 1.00 72.75 95 GLU A N 1
ATOM 756 C CA . GLU A 1 95 ? 3.409 -14.047 11.609 1.00 72.75 95 GLU A CA 1
ATOM 757 C C . GLU A 1 95 ? 4.751 -14.116 10.893 1.00 72.75 95 GLU A C 1
ATOM 759 O O . GLU A 1 95 ? 4.851 -13.780 9.711 1.00 72.75 95 GLU A O 1
ATOM 764 N N . LYS A 1 96 ? 5.782 -14.604 11.591 1.00 71.75 96 LYS A N 1
ATOM 765 C CA . LYS A 1 96 ? 7.143 -14.684 11.044 1.00 71.75 96 LYS A CA 1
ATOM 766 C C . LYS A 1 96 ? 7.174 -15.465 9.724 1.00 71.75 96 LYS A C 1
ATOM 768 O O . LYS A 1 96 ? 7.782 -14.995 8.771 1.00 71.75 96 LYS A O 1
ATOM 773 N N . HIS A 1 97 ? 6.455 -16.588 9.638 1.00 74.44 97 HIS A N 1
ATOM 774 C CA . HIS A 1 97 ? 6.384 -17.415 8.425 1.00 74.44 97 HIS A CA 1
ATOM 775 C C . HIS A 1 97 ? 5.820 -16.653 7.218 1.00 74.44 97 HIS A C 1
ATOM 777 O O . HIS A 1 97 ? 6.467 -16.585 6.174 1.00 74.44 97 HIS A O 1
ATOM 783 N N . TRP A 1 98 ? 4.661 -16.010 7.378 1.00 69.69 98 TRP A N 1
ATOM 784 C CA . TRP A 1 98 ? 4.043 -15.214 6.315 1.00 69.69 98 TRP A CA 1
ATOM 785 C C . TRP A 1 98 ? 4.902 -13.999 5.947 1.00 69.69 98 TRP A C 1
ATOM 787 O O . TRP A 1 98 ? 5.001 -13.633 4.781 1.00 69.69 98 TRP A O 1
ATOM 797 N N . LYS A 1 99 ? 5.566 -13.382 6.927 1.00 72.38 99 LYS A N 1
ATOM 798 C CA . LYS A 1 99 ? 6.441 -12.228 6.710 1.00 72.38 99 LYS A CA 1
ATOM 799 C C . LYS A 1 99 ? 7.665 -12.576 5.855 1.00 72.38 99 LYS A C 1
ATOM 801 O O . LYS A 1 99 ? 7.970 -11.836 4.923 1.00 72.38 99 LYS A O 1
ATOM 806 N N . TYR A 1 100 ? 8.336 -13.700 6.120 1.00 76.25 100 TYR A N 1
ATOM 807 C CA . TYR A 1 100 ? 9.454 -14.156 5.283 1.00 76.25 100 TYR A CA 1
ATOM 808 C C . TYR A 1 100 ? 8.998 -14.545 3.874 1.00 76.25 100 TYR A C 1
ATOM 810 O O . TYR A 1 100 ? 9.693 -14.221 2.913 1.00 76.25 100 TYR A O 1
ATOM 818 N N . PHE A 1 101 ? 7.818 -15.160 3.735 1.00 76.69 101 PHE A N 1
ATOM 819 C CA . PHE A 1 101 ? 7.241 -15.469 2.425 1.00 76.69 101 PHE A CA 1
ATOM 820 C C . PHE A 1 101 ? 7.029 -14.203 1.585 1.00 76.69 101 PHE A C 1
ATOM 822 O O . PHE A 1 101 ? 7.526 -14.129 0.464 1.00 76.69 101 PHE A O 1
ATOM 829 N N . PHE A 1 102 ? 6.370 -13.175 2.134 1.00 75.44 102 PHE A N 1
ATOM 830 C CA . PHE A 1 102 ? 6.141 -11.925 1.400 1.00 75.44 102 PHE A CA 1
ATOM 831 C C . PHE A 1 102 ? 7.430 -11.148 1.124 1.00 75.44 102 PHE A C 1
ATOM 833 O O . PHE A 1 102 ? 7.538 -10.529 0.069 1.00 75.44 102 PHE A O 1
ATOM 840 N N . LEU A 1 103 ? 8.425 -11.199 2.016 1.00 77.25 103 LEU A N 1
ATOM 841 C CA . LEU A 1 103 ? 9.730 -10.582 1.763 1.00 77.25 103 LEU A CA 1
ATOM 842 C C . LEU A 1 103 ? 10.455 -11.280 0.607 1.00 77.25 103 LEU A C 1
ATOM 844 O O . LEU A 1 103 ? 10.958 -10.610 -0.292 1.00 77.25 103 LEU A O 1
ATOM 848 N N . CYS A 1 104 ? 10.453 -12.615 0.597 1.00 78.50 104 CYS A N 1
ATOM 849 C CA . CYS A 1 104 ? 11.025 -13.405 -0.489 1.00 78.50 104 CYS A CA 1
ATOM 850 C C . CYS A 1 104 ? 10.291 -13.134 -1.811 1.00 78.50 104 CYS A C 1
ATOM 852 O O . CYS A 1 104 ? 10.930 -12.819 -2.810 1.00 78.50 104 CYS A O 1
ATOM 854 N N . ALA A 1 105 ? 8.954 -13.137 -1.797 1.00 71.06 105 ALA A N 1
ATOM 855 C CA . ALA A 1 105 ? 8.132 -12.819 -2.963 1.00 71.06 105 ALA A CA 1
ATOM 856 C C . ALA A 1 105 ? 8.386 -11.394 -3.484 1.00 71.06 105 ALA A C 1
ATOM 858 O O . ALA A 1 105 ? 8.519 -11.202 -4.688 1.00 71.06 105 ALA A O 1
ATOM 859 N N . THR A 1 106 ? 8.528 -10.406 -2.593 1.00 73.31 106 THR A N 1
ATOM 860 C CA . THR A 1 106 ? 8.854 -9.024 -2.984 1.00 73.31 106 THR A CA 1
ATOM 861 C C . THR A 1 106 ? 10.247 -8.938 -3.605 1.00 73.31 106 THR A C 1
ATOM 863 O O . THR A 1 106 ? 10.419 -8.254 -4.608 1.00 73.31 106 THR A O 1
ATOM 866 N N . SER A 1 107 ? 11.230 -9.655 -3.051 1.00 76.25 107 SER A N 1
ATOM 867 C CA . SER A 1 107 ? 12.593 -9.712 -3.595 1.00 76.25 107 SER A CA 1
ATOM 868 C C . SER A 1 107 ? 12.613 -10.342 -4.990 1.00 76.25 107 SER A C 1
ATOM 870 O O . SER A 1 107 ? 13.131 -9.746 -5.927 1.00 76.25 107 SER A O 1
ATOM 872 N N . ILE A 1 108 ? 11.961 -11.499 -5.155 1.00 74.81 108 ILE A N 1
ATOM 873 C CA . ILE A 1 108 ? 11.836 -12.201 -6.441 1.00 74.81 108 ILE A CA 1
ATOM 874 C C . ILE A 1 108 ? 11.144 -11.312 -7.477 1.00 74.81 108 ILE A C 1
ATOM 876 O O . ILE A 1 108 ? 11.616 -11.207 -8.608 1.00 74.81 108 ILE A O 1
ATOM 880 N N . MET A 1 109 ? 10.062 -10.631 -7.090 1.00 69.81 109 MET A N 1
ATOM 881 C CA . MET A 1 109 ? 9.360 -9.700 -7.971 1.00 69.81 109 MET A CA 1
ATOM 882 C C . MET A 1 109 ? 10.224 -8.496 -8.344 1.00 69.81 109 MET A C 1
ATOM 884 O O . MET A 1 109 ? 10.248 -8.125 -9.513 1.00 69.81 109 MET A O 1
ATOM 888 N N . ALA A 1 110 ? 10.979 -7.921 -7.403 1.00 69.06 110 ALA A N 1
ATOM 889 C CA . ALA A 1 110 ? 11.915 -6.837 -7.698 1.00 69.06 110 ALA A CA 1
ATOM 890 C C . ALA A 1 110 ? 12.982 -7.283 -8.708 1.00 69.06 110 ALA A C 1
ATOM 892 O O . ALA A 1 110 ? 13.254 -6.568 -9.669 1.00 69.06 110 ALA A O 1
ATOM 893 N N . THR A 1 111 ? 13.539 -8.487 -8.543 1.00 69.75 111 THR A N 1
ATOM 894 C CA . THR A 1 111 ? 14.506 -9.054 -9.490 1.00 69.75 111 THR A CA 1
ATOM 895 C C . THR A 1 111 ? 13.880 -9.317 -10.862 1.00 69.75 111 THR A C 1
ATOM 897 O O . THR A 1 111 ? 14.477 -8.962 -11.872 1.00 69.75 111 THR A 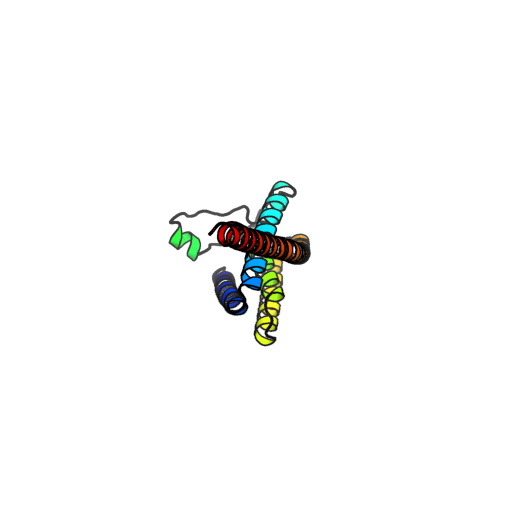O 1
ATOM 900 N N . MET A 1 112 ? 12.668 -9.878 -10.928 1.00 66.75 112 MET A N 1
ATOM 901 C CA . MET A 1 112 ? 11.956 -10.106 -12.195 1.00 66.75 112 MET A CA 1
ATOM 902 C C . MET A 1 112 ? 11.643 -8.806 -12.938 1.00 66.75 112 MET A C 1
ATOM 904 O O . MET A 1 112 ? 11.788 -8.754 -14.156 1.00 66.75 112 MET A O 1
ATOM 908 N N . ILE A 1 113 ? 11.255 -7.758 -12.211 1.00 66.50 113 ILE A N 1
ATOM 909 C CA . ILE A 1 113 ? 10.962 -6.436 -12.772 1.00 66.50 113 ILE A CA 1
ATOM 910 C C . ILE A 1 113 ? 12.234 -5.779 -13.329 1.00 66.50 113 ILE A C 1
ATOM 912 O O . ILE A 1 113 ? 12.190 -5.197 -14.411 1.00 66.50 113 ILE A O 1
ATOM 916 N N . LEU A 1 114 ? 13.372 -5.925 -12.639 1.00 66.19 114 LEU A N 1
ATOM 917 C CA . LEU A 1 114 ? 14.674 -5.470 -13.141 1.00 66.19 114 LEU A CA 1
ATOM 918 C C . LEU A 1 114 ? 15.094 -6.228 -14.406 1.00 66.19 114 LEU A C 1
ATOM 920 O O . LEU A 1 114 ? 15.527 -5.609 -15.372 1.00 66.19 114 LEU A O 1
ATOM 924 N N . ILE A 1 115 ? 14.928 -7.556 -14.421 1.00 64.12 115 ILE A N 1
ATOM 925 C CA . ILE A 1 115 ? 15.249 -8.403 -15.583 1.00 64.12 115 ILE A CA 1
ATOM 926 C C . ILE A 1 115 ? 14.355 -8.067 -16.780 1.00 64.12 115 ILE A C 1
ATOM 928 O O . ILE A 1 115 ? 14.806 -8.131 -17.920 1.00 64.12 115 ILE A O 1
ATOM 932 N N . GLN A 1 116 ? 13.096 -7.695 -16.538 1.00 58.50 116 GLN A N 1
ATOM 933 C CA . GLN A 1 116 ? 12.181 -7.295 -17.601 1.00 58.50 116 GLN A CA 1
ATOM 934 C C . GLN A 1 116 ? 12.612 -6.003 -18.310 1.00 58.50 116 GLN A C 1
ATOM 936 O O . GLN A 1 116 ? 12.108 -5.767 -19.398 1.00 58.50 116 GLN A O 1
ATOM 941 N N . HIS A 1 117 ? 13.529 -5.189 -17.759 1.00 58.25 117 HIS A N 1
ATOM 942 C CA . HIS A 1 117 ? 13.973 -3.900 -18.327 1.00 58.25 117 HIS A CA 1
ATOM 943 C C . HIS A 1 117 ? 12.835 -2.898 -18.645 1.00 58.25 117 HIS A C 1
ATOM 945 O O . HIS A 1 117 ? 13.078 -1.866 -19.264 1.00 58.25 117 HIS A O 1
ATOM 951 N N . ILE A 1 118 ? 11.601 -3.172 -18.200 1.00 54.53 118 ILE A N 1
ATOM 952 C CA . ILE A 1 118 ? 10.406 -2.343 -18.443 1.00 54.53 118 ILE A CA 1
ATOM 953 C C . ILE A 1 118 ? 10.296 -1.203 -17.416 1.00 54.53 118 ILE A C 1
ATOM 955 O O . ILE A 1 118 ? 9.675 -0.183 -17.698 1.00 54.53 118 ILE A O 1
ATOM 959 N N . HIS A 1 119 ? 10.914 -1.348 -16.240 1.00 61.03 119 HIS A N 1
ATOM 960 C CA . HIS A 1 119 ? 10.832 -0.375 -15.150 1.00 61.03 119 HIS A CA 1
ATOM 961 C C . HIS A 1 119 ? 12.215 0.112 -14.728 1.00 61.03 119 HIS A C 1
ATOM 963 O O . HIS A 1 119 ? 13.163 -0.669 -14.611 1.00 61.03 119 HIS A O 1
ATOM 969 N N . TYR A 1 120 ? 12.321 1.409 -14.454 1.00 64.12 120 TYR A N 1
ATOM 970 C CA . TYR A 1 120 ? 13.559 2.010 -13.975 1.00 64.12 120 TYR A CA 1
ATOM 971 C C . TYR A 1 120 ? 13.752 1.695 -12.488 1.00 64.12 120 TYR A C 1
ATOM 973 O O . TYR A 1 120 ? 12.797 1.538 -11.731 1.00 64.12 120 TYR A O 1
ATOM 981 N N . THR A 1 121 ? 14.999 1.677 -12.011 1.00 66.25 121 THR A N 1
ATOM 982 C CA . THR A 1 121 ? 15.326 1.501 -10.579 1.00 66.25 121 THR A CA 1
ATOM 983 C C . THR A 1 121 ? 14.608 2.522 -9.681 1.00 66.25 121 THR A C 1
ATOM 985 O O . THR A 1 121 ? 14.314 2.248 -8.515 1.00 66.25 121 THR A O 1
ATOM 988 N N . ILE A 1 122 ? 14.283 3.690 -10.246 1.00 67.50 122 ILE A N 1
ATOM 989 C CA . ILE A 1 122 ? 13.492 4.750 -9.613 1.00 67.50 122 ILE A CA 1
ATOM 990 C C . ILE A 1 122 ? 12.080 4.258 -9.253 1.00 67.50 122 ILE A C 1
ATOM 992 O O . ILE A 1 122 ? 11.591 4.601 -8.179 1.00 67.50 122 ILE A O 1
ATOM 996 N N . ASP A 1 123 ? 11.462 3.397 -10.065 1.00 66.44 123 ASP A N 1
ATOM 997 C CA . ASP A 1 123 ? 10.119 2.858 -9.807 1.00 66.44 123 ASP A CA 1
ATOM 998 C C . ASP A 1 123 ? 10.110 1.928 -8.590 1.00 66.44 123 ASP A C 1
ATOM 1000 O O . ASP A 1 123 ? 9.174 1.945 -7.792 1.00 66.44 123 ASP A O 1
ATOM 1004 N N . ILE A 1 124 ? 11.179 1.151 -8.396 1.00 68.38 124 ILE A N 1
ATOM 1005 C CA . ILE A 1 124 ? 11.330 0.245 -7.248 1.00 68.38 124 ILE A CA 1
ATOM 1006 C C . ILE A 1 124 ? 11.506 1.050 -5.958 1.00 68.38 124 ILE A C 1
ATOM 1008 O O . ILE A 1 124 ? 10.839 0.782 -4.956 1.00 68.38 124 ILE A O 1
ATOM 1012 N N . LEU A 1 125 ? 12.376 2.064 -5.980 1.00 71.62 125 LEU A N 1
ATOM 1013 C CA . LEU A 1 125 ? 12.581 2.953 -4.834 1.00 71.62 125 LEU A CA 1
ATOM 1014 C C . LEU A 1 125 ? 11.310 3.744 -4.510 1.00 71.62 125 LEU A C 1
ATOM 1016 O O . LEU A 1 125 ? 10.900 3.801 -3.348 1.00 71.62 125 LEU A O 1
ATOM 1020 N N . GLY A 1 126 ? 10.651 4.284 -5.536 1.00 70.56 126 GLY A N 1
ATOM 1021 C CA . GLY A 1 126 ? 9.362 4.953 -5.417 1.00 70.56 126 GLY A CA 1
ATOM 1022 C C . GLY A 1 126 ? 8.316 4.036 -4.793 1.00 70.56 126 GLY A C 1
ATOM 1023 O O . GLY A 1 126 ? 7.690 4.410 -3.805 1.00 70.56 126 GLY A O 1
ATOM 1024 N N . ALA A 1 127 ? 8.173 2.805 -5.287 1.00 70.69 127 ALA A N 1
ATOM 1025 C CA . ALA A 1 127 ? 7.223 1.833 -4.755 1.00 70.69 127 ALA A CA 1
ATOM 1026 C C . ALA A 1 127 ? 7.441 1.557 -3.259 1.00 70.69 127 ALA A C 1
ATOM 1028 O O . ALA A 1 127 ? 6.469 1.538 -2.503 1.00 70.69 127 ALA A O 1
ATOM 1029 N N . ILE A 1 128 ? 8.687 1.400 -2.801 1.00 76.38 128 ILE A N 1
ATOM 1030 C CA . ILE A 1 128 ? 8.993 1.179 -1.378 1.00 76.38 128 ILE A CA 1
ATOM 1031 C C . ILE A 1 128 ? 8.611 2.410 -0.545 1.00 76.38 128 ILE A C 1
ATOM 1033 O O . ILE A 1 128 ? 7.891 2.289 0.452 1.00 76.38 128 ILE A O 1
ATOM 1037 N N . VAL A 1 129 ? 9.050 3.602 -0.959 1.00 81.69 129 VAL A N 1
ATOM 1038 C CA . VAL A 1 129 ? 8.804 4.854 -0.226 1.00 81.69 129 VAL A CA 1
ATOM 1039 C C . VAL A 1 129 ? 7.309 5.175 -0.172 1.00 81.69 129 VAL A C 1
ATOM 1041 O O . VAL A 1 129 ? 6.763 5.409 0.911 1.00 81.69 129 VAL A O 1
ATOM 1044 N N . PHE A 1 130 ? 6.617 5.124 -1.311 1.00 80.94 130 PHE A N 1
ATOM 1045 C CA . PHE A 1 130 ? 5.184 5.402 -1.395 1.00 80.94 130 PHE A CA 1
ATOM 1046 C C . PHE A 1 130 ? 4.343 4.365 -0.653 1.00 80.94 130 PHE A C 1
ATOM 1048 O O . PHE A 1 130 ? 3.348 4.736 -0.031 1.00 80.94 130 PHE A O 1
ATOM 1055 N N . SER A 1 131 ? 4.760 3.095 -0.621 1.00 80.56 131 SER A N 1
ATOM 1056 C CA . SER A 1 131 ? 4.084 2.077 0.192 1.00 80.56 131 SER A CA 1
ATOM 1057 C C . SER A 1 131 ? 4.157 2.410 1.683 1.00 80.56 131 SER A C 1
ATOM 1059 O O . SER A 1 131 ? 3.139 2.379 2.374 1.00 80.56 131 SER A O 1
ATOM 1061 N N . ILE A 1 132 ? 5.334 2.793 2.196 1.00 82.44 132 ILE A N 1
ATOM 1062 C CA . ILE A 1 132 ? 5.502 3.176 3.610 1.00 82.44 132 ILE A CA 1
ATOM 1063 C C . ILE A 1 132 ? 4.669 4.419 3.939 1.00 82.44 132 ILE A C 1
ATOM 1065 O O . ILE A 1 132 ? 3.983 4.452 4.968 1.00 82.44 132 ILE A O 1
ATOM 1069 N N . LEU A 1 133 ? 4.705 5.432 3.068 1.00 85.62 133 LEU A N 1
ATOM 1070 C CA . LEU A 1 133 ? 3.906 6.650 3.220 1.00 85.62 133 LEU A CA 1
ATOM 1071 C C . LEU A 1 133 ? 2.410 6.335 3.244 1.00 85.62 133 LEU A C 1
ATOM 1073 O O . LEU A 1 133 ? 1.705 6.803 4.140 1.00 85.62 133 LEU A O 1
ATOM 1077 N N . SER A 1 134 ? 1.949 5.491 2.323 1.00 84.50 134 SER A N 1
ATOM 1078 C CA . SER A 1 134 ? 0.552 5.083 2.225 1.00 84.50 134 SER A CA 1
ATOM 1079 C C . SER A 1 134 ? 0.067 4.390 3.501 1.00 84.50 134 SER A C 1
ATOM 1081 O O . SER A 1 134 ? -0.957 4.780 4.065 1.00 84.50 134 SER A O 1
ATOM 1083 N N . VAL A 1 135 ? 0.842 3.442 4.041 1.00 85.75 135 VAL A N 1
ATOM 1084 C CA . VAL A 1 135 ? 0.488 2.763 5.300 1.00 85.75 135 VAL A CA 1
ATOM 1085 C C . VAL A 1 135 ? 0.455 3.736 6.475 1.00 85.75 135 VAL A C 1
ATOM 1087 O O . VAL A 1 135 ? -0.453 3.682 7.306 1.00 85.75 135 VAL A O 1
ATOM 1090 N N . ASN A 1 136 ? 1.439 4.631 6.577 1.00 86.06 136 ASN A N 1
ATOM 1091 C CA . ASN A 1 136 ? 1.482 5.620 7.652 1.00 86.06 136 ASN A CA 1
ATOM 1092 C C . ASN A 1 136 ? 0.281 6.568 7.609 1.00 86.06 136 ASN A C 1
ATOM 1094 O O . ASN A 1 136 ? -0.329 6.830 8.648 1.00 86.06 136 ASN A O 1
ATOM 1098 N N . LEU A 1 137 ? -0.064 7.057 6.418 1.00 87.69 137 LEU A N 1
ATOM 1099 C CA . LEU A 1 137 ? -1.204 7.940 6.215 1.00 87.69 137 LEU A CA 1
ATOM 1100 C C . LEU A 1 137 ? -2.518 7.211 6.501 1.00 87.69 137 LEU A C 1
ATOM 1102 O O . LEU A 1 137 ? -3.345 7.709 7.263 1.00 87.69 137 LEU A O 1
ATOM 1106 N N . SER A 1 138 ? -2.664 5.996 5.975 1.00 88.50 138 SER A N 1
ATOM 1107 C CA . SER A 1 138 ? -3.825 5.145 6.207 1.00 88.50 138 SER A CA 1
ATOM 1108 C C . SER A 1 138 ? -4.044 4.862 7.690 1.00 88.50 138 SER A C 1
ATOM 1110 O O . SER A 1 138 ? -5.160 5.020 8.176 1.00 88.50 138 SER A O 1
ATOM 1112 N N . ARG A 1 139 ? -2.989 4.523 8.446 1.00 87.25 139 ARG A N 1
ATOM 1113 C CA . ARG A 1 139 ? -3.095 4.322 9.898 1.00 87.25 139 ARG A CA 1
ATOM 1114 C C . ARG A 1 139 ? -3.668 5.555 10.583 1.00 87.25 139 ARG A C 1
ATOM 1116 O O . ARG A 1 139 ? -4.646 5.427 11.312 1.00 87.25 139 ARG A O 1
ATOM 1123 N N . LYS A 1 140 ? -3.098 6.740 10.336 1.00 87.56 140 LYS A N 1
ATOM 1124 C CA . LYS A 1 140 ? -3.581 7.998 10.935 1.00 87.56 140 LYS A CA 1
ATOM 1125 C C . LYS A 1 140 ? -5.048 8.259 10.587 1.00 87.56 140 LYS A C 1
ATOM 1127 O O . LYS A 1 140 ? -5.833 8.572 11.476 1.00 87.56 140 LYS A O 1
ATOM 1132 N N . LEU A 1 141 ? -5.414 8.071 9.321 1.00 89.12 141 LEU A N 1
ATOM 1133 C CA . LEU A 1 141 ? -6.770 8.282 8.818 1.00 89.12 141 LEU A CA 1
ATOM 1134 C C . LEU A 1 141 ? -7.765 7.304 9.462 1.00 89.12 141 LEU A C 1
ATOM 1136 O O . LEU A 1 141 ? -8.810 7.711 9.960 1.00 89.12 141 LEU A O 1
ATOM 1140 N N . VAL A 1 142 ? -7.413 6.023 9.537 1.00 88.62 142 VAL A N 1
ATOM 1141 C CA . VAL A 1 142 ? -8.218 4.989 10.194 1.00 88.62 142 VAL A CA 1
ATOM 1142 C C . VAL A 1 142 ? -8.369 5.257 11.693 1.00 88.62 142 VAL A C 1
ATOM 1144 O O . VAL A 1 142 ? -9.480 5.159 12.210 1.00 88.62 142 VAL A O 1
ATOM 1147 N N . TYR A 1 143 ? -7.294 5.619 12.399 1.00 88.50 143 TYR A N 1
ATOM 1148 C CA . TYR A 1 143 ? -7.373 5.988 13.817 1.00 88.50 143 TYR A CA 1
ATOM 1149 C C . TYR A 1 143 ? -8.301 7.181 14.037 1.00 88.50 143 TYR A C 1
ATOM 1151 O O . TYR A 1 143 ? -9.128 7.148 14.945 1.00 88.50 143 TYR A O 1
ATOM 1159 N N . PHE A 1 144 ? -8.208 8.195 13.178 1.00 88.94 144 PHE A N 1
ATOM 1160 C CA . PHE A 1 144 ? -9.091 9.353 13.204 1.00 88.94 144 PHE A CA 1
ATOM 1161 C C . PHE A 1 144 ? -10.560 8.950 12.991 1.00 88.94 144 PHE A C 1
ATOM 1163 O O . PHE A 1 144 ? -11.409 9.274 13.817 1.00 88.94 144 PHE A O 1
ATOM 1170 N N . LEU A 1 145 ? -10.868 8.159 11.958 1.00 88.25 145 LEU A N 1
ATOM 1171 C CA . LEU A 1 145 ? -12.232 7.674 11.699 1.00 88.25 145 LEU A CA 1
ATOM 1172 C C . LEU A 1 145 ? -12.801 6.859 12.871 1.00 88.25 145 LEU A C 1
ATOM 1174 O O . LEU A 1 145 ? -13.945 7.060 13.288 1.00 88.25 145 LEU A O 1
ATOM 1178 N N . LEU A 1 146 ? -12.004 5.949 13.436 1.00 87.62 146 LEU A N 1
ATOM 1179 C CA . LEU A 1 146 ? -12.425 5.140 14.581 1.00 87.62 146 LEU A CA 1
ATOM 1180 C C . LEU A 1 146 ? -12.647 5.990 15.835 1.00 87.62 146 LEU A C 1
ATOM 1182 O O . LEU A 1 146 ? -13.602 5.748 16.569 1.00 87.62 146 LEU A O 1
ATOM 1186 N N . TYR A 1 147 ? -11.829 7.017 16.056 1.00 87.88 147 TYR A N 1
ATOM 1187 C CA . TYR A 1 147 ? -12.019 7.952 17.160 1.00 87.88 147 TYR A CA 1
ATOM 1188 C C . TYR A 1 147 ? -13.340 8.731 17.033 1.00 87.88 147 TYR A C 1
ATOM 1190 O O . TYR A 1 147 ? -14.123 8.782 17.982 1.00 87.88 147 TYR A O 1
ATOM 1198 N N . TYR A 1 148 ? -13.651 9.257 15.843 1.00 85.19 148 TYR A N 1
ATOM 1199 C CA . TYR A 1 148 ? -14.903 9.987 15.604 1.00 85.19 148 TYR A CA 1
ATOM 1200 C C . TYR A 1 148 ? -16.143 9.107 15.771 1.00 85.19 148 TYR A C 1
ATOM 1202 O O . TYR A 1 148 ? -17.106 9.511 16.422 1.00 85.19 148 TYR A O 1
ATOM 1210 N N . THR A 1 149 ? -16.126 7.884 15.235 1.00 86.69 149 THR A N 1
ATOM 1211 C CA . THR A 1 149 ? -17.261 6.957 15.393 1.00 86.69 149 THR A CA 1
ATOM 1212 C C . THR A 1 149 ? -17.537 6.613 16.859 1.00 86.69 149 THR A C 1
ATOM 1214 O O . THR A 1 149 ? -18.700 6.526 17.261 1.00 86.69 149 THR A O 1
ATOM 1217 N N . GLN A 1 150 ? -16.496 6.477 17.687 1.00 85.38 150 GLN A N 1
ATOM 1218 C CA . GLN A 1 150 ? -16.653 6.267 19.128 1.00 85.38 150 GLN A CA 1
ATOM 1219 C C . GLN A 1 150 ? -17.200 7.513 19.837 1.00 85.38 150 GLN A C 1
ATOM 1221 O O . GLN A 1 150 ? -18.127 7.390 20.640 1.00 85.38 150 GLN A O 1
ATOM 1226 N N . ALA A 1 151 ? -16.694 8.704 19.505 1.00 83.31 151 ALA A N 1
ATOM 1227 C CA . ALA A 1 151 ? -17.158 9.965 20.082 1.00 83.31 151 ALA A CA 1
ATOM 1228 C C . ALA A 1 151 ? -18.648 10.224 19.791 1.00 83.31 151 ALA A C 1
ATOM 1230 O O . ALA A 1 151 ? -19.415 10.541 20.702 1.00 83.31 151 ALA A O 1
ATOM 1231 N N . ILE A 1 152 ? -19.083 9.997 18.547 1.00 84.19 152 ILE A N 1
ATOM 1232 C CA . ILE A 1 152 ? -20.492 10.117 18.142 1.00 84.19 152 ILE A CA 1
ATOM 1233 C C . ILE A 1 152 ? -21.358 9.114 18.912 1.00 84.19 152 ILE A C 1
ATOM 1235 O O . ILE A 1 152 ? -22.403 9.481 19.446 1.00 84.19 152 ILE A O 1
ATOM 1239 N N . ARG A 1 153 ? -20.916 7.854 19.034 1.00 88.88 153 ARG A N 1
ATOM 1240 C CA . ARG A 1 153 ? -21.661 6.820 19.771 1.00 88.88 153 ARG A CA 1
ATOM 1241 C C . ARG A 1 153 ? -21.846 7.186 21.249 1.00 88.88 153 ARG A C 1
ATOM 1243 O O . ARG A 1 153 ? -22.926 6.959 21.792 1.00 88.88 153 ARG A O 1
ATOM 1250 N N . ILE A 1 154 ? -20.825 7.752 21.896 1.00 87.25 154 ILE A N 1
ATOM 1251 C CA . ILE A 1 154 ? -20.904 8.201 23.295 1.00 87.25 154 ILE A CA 1
ATOM 1252 C C . ILE A 1 154 ? -21.841 9.405 23.424 1.00 87.25 154 ILE A C 1
ATOM 1254 O O . ILE A 1 154 ? -22.703 9.403 24.300 1.00 87.25 154 ILE A O 1
ATOM 1258 N N . SER A 1 155 ? -21.724 10.392 22.531 1.00 85.88 155 SER A N 1
ATOM 1259 C CA . SER A 1 155 ? -22.583 11.583 22.525 1.00 85.88 155 SER A CA 1
ATOM 1260 C C . SER A 1 155 ? -24.065 11.224 22.351 1.00 85.88 155 SER A C 1
ATOM 1262 O O . SER A 1 155 ? -24.906 11.682 23.124 1.00 85.88 155 SER A O 1
ATOM 1264 N N . LEU A 1 156 ? -24.386 10.315 21.423 1.00 89.69 156 LEU A N 1
ATOM 1265 C CA . LEU A 1 156 ? -25.752 9.819 21.222 1.00 89.69 156 LEU A CA 1
ATOM 1266 C C . LEU A 1 156 ? -26.278 9.050 22.442 1.00 89.69 156 LEU A C 1
ATOM 1268 O O . LEU A 1 156 ? -27.425 9.246 22.844 1.00 89.69 156 LEU A O 1
ATOM 1272 N N . LYS A 1 157 ? -25.446 8.203 23.066 1.00 88.75 157 LYS A N 1
ATOM 1273 C CA . LYS A 1 157 ? -25.832 7.459 24.275 1.00 88.75 157 LYS A CA 1
ATOM 1274 C C . LYS A 1 157 ? -26.089 8.399 25.459 1.00 88.75 157 LYS A C 1
ATOM 1276 O O . LYS A 1 157 ? -27.058 8.199 26.184 1.00 88.75 157 LYS A O 1
ATOM 1281 N N . ALA A 1 158 ? -25.266 9.434 25.629 1.00 86.69 158 ALA A N 1
ATOM 1282 C CA . ALA A 1 158 ? -25.457 10.454 26.657 1.00 86.69 158 ALA A CA 1
ATOM 1283 C C . ALA A 1 158 ? -26.746 11.263 26.432 1.00 86.69 158 ALA A C 1
ATOM 1285 O O . ALA A 1 158 ? -27.511 11.459 27.373 1.00 86.69 158 ALA A O 1
ATOM 1286 N N . GLY A 1 159 ? -27.034 11.659 25.186 1.00 85.94 159 GLY A N 1
ATOM 1287 C CA . GLY A 1 159 ? -28.281 12.345 24.831 1.00 85.94 159 GLY A CA 1
ATOM 1288 C C . GLY A 1 159 ? -29.533 11.493 25.071 1.00 85.94 159 GLY A C 1
ATOM 1289 O O . GLY A 1 159 ? -30.527 11.993 25.594 1.00 85.94 159 GLY A O 1
ATOM 1290 N N . TYR A 1 160 ? -29.478 10.193 24.756 1.00 86.00 160 TYR A N 1
ATOM 1291 C CA . TYR A 1 160 ? -30.571 9.256 25.042 1.00 86.00 160 TYR A CA 1
ATOM 1292 C C . TYR A 1 160 ? -30.836 9.126 26.548 1.00 86.00 160 TYR A C 1
ATOM 1294 O O . TYR A 1 160 ? -31.979 9.242 26.984 1.00 86.00 160 TYR A O 1
ATOM 1302 N N . ILE A 1 161 ? -29.780 8.949 27.349 1.00 83.56 161 ILE A N 1
ATOM 1303 C CA . ILE A 1 161 ? -29.879 8.843 28.811 1.00 83.56 161 ILE A CA 1
ATOM 1304 C C . ILE A 1 161 ? -30.436 10.141 29.415 1.00 83.56 161 ILE A C 1
ATOM 1306 O O . ILE A 1 161 ? -31.358 10.092 30.225 1.00 83.56 161 ILE A O 1
ATOM 1310 N N . TYR A 1 162 ? -29.942 11.304 28.981 1.00 85.19 162 TYR A N 1
ATOM 1311 C CA . TYR A 1 162 ? -30.439 12.607 29.436 1.00 85.19 162 TYR A CA 1
ATOM 1312 C C . TYR A 1 162 ? -31.938 12.794 29.152 1.00 85.19 162 TYR A C 1
ATOM 1314 O O . TYR A 1 162 ? -32.690 13.220 30.029 1.00 85.19 162 TYR A O 1
ATOM 1322 N N . ASN A 1 163 ? -32.394 12.423 27.952 1.00 81.50 163 ASN A N 1
ATOM 1323 C CA . ASN A 1 163 ? -33.813 12.487 27.600 1.00 81.50 163 ASN A CA 1
ATOM 1324 C C . ASN A 1 163 ? -34.668 11.497 28.402 1.00 81.50 163 ASN A C 1
ATOM 1326 O O . ASN A 1 163 ? -35.815 11.813 28.714 1.00 81.50 163 ASN A O 1
ATOM 1330 N N . GLN A 1 164 ? -34.129 10.328 28.762 1.00 82.81 164 GLN A N 1
ATOM 1331 C CA . GLN A 1 164 ? -34.843 9.369 29.602 1.00 82.81 164 GLN A CA 1
ATOM 1332 C C . GLN A 1 164 ? -35.034 9.902 31.032 1.00 82.81 164 GLN A C 1
ATOM 1334 O O . GLN A 1 164 ? -36.145 9.834 31.551 1.00 82.81 164 GLN A O 1
ATOM 1339 N N . PHE A 1 165 ? -34.001 10.504 31.635 1.00 80.12 165 PHE A N 1
ATOM 1340 C CA . PHE A 1 165 ? -34.106 11.136 32.958 1.00 80.12 165 PHE A CA 1
ATOM 1341 C C . PHE A 1 165 ? -35.093 12.310 32.962 1.00 80.12 165 PHE A C 1
ATOM 1343 O O . PHE A 1 165 ? -35.995 12.360 33.791 1.00 80.12 165 PHE A O 1
ATOM 1350 N N . ARG A 1 166 ? -35.002 13.206 31.972 1.00 81.25 166 ARG A N 1
ATOM 1351 C CA . ARG A 1 166 ? -35.905 14.364 31.850 1.00 81.25 166 ARG A CA 1
ATOM 1352 C C . ARG A 1 166 ? -37.382 13.980 31.692 1.00 81.25 166 ARG A C 1
ATOM 1354 O O . ARG A 1 166 ? -38.249 14.759 32.082 1.00 81.25 166 ARG A O 1
ATOM 1361 N N . ASN A 1 167 ? -37.676 12.839 31.072 1.00 74.25 167 ASN A N 1
ATOM 1362 C CA . ASN A 1 167 ? -39.048 12.362 30.900 1.00 74.25 167 ASN A CA 1
ATOM 1363 C C . ASN A 1 167 ? -39.545 11.526 32.092 1.00 74.25 167 ASN A C 1
ATOM 1365 O O . ASN A 1 167 ? -40.751 11.482 32.303 1.00 74.25 167 ASN A O 1
ATOM 1369 N N . GLY A 1 168 ? -38.649 10.910 32.872 1.00 65.81 168 GLY A N 1
ATOM 1370 C CA . GLY A 1 168 ? -38.989 10.199 34.111 1.00 65.81 168 GLY A CA 1
ATOM 1371 C C . GLY A 1 168 ? -39.332 11.121 35.287 1.00 65.81 168 GLY A C 1
ATOM 1372 O O . GLY A 1 168 ? -40.178 10.769 36.093 1.00 65.81 168 GLY A O 1
ATOM 1373 N N . ASP A 1 169 ? -38.765 12.330 35.343 1.00 59.16 169 ASP A N 1
ATOM 1374 C CA . ASP A 1 169 ? -39.128 13.349 36.351 1.00 59.16 169 ASP A CA 1
ATOM 1375 C C . ASP A 1 169 ? -40.482 14.043 36.073 1.00 59.16 169 ASP A C 1
ATOM 1377 O O . ASP A 1 169 ? -40.920 14.899 36.841 1.00 59.16 169 ASP A O 1
ATOM 1381 N N . LYS A 1 170 ? -41.143 13.727 34.949 1.00 58.47 170 LYS A N 1
ATOM 1382 C CA . LYS A 1 170 ? -42.422 14.334 34.531 1.00 58.47 170 LYS A CA 1
ATOM 1383 C C . LYS A 1 170 ? -43.646 13.428 34.724 1.00 58.47 170 LYS A C 1
ATOM 1385 O O . LYS A 1 170 ? -44.738 13.836 34.325 1.00 58.47 170 LYS A O 1
ATOM 1390 N N . SER A 1 171 ? -43.473 12.235 35.292 1.00 52.22 171 SER A N 1
ATOM 1391 C CA . SER A 1 171 ? -44.534 11.269 35.626 1.00 52.22 171 SER A CA 1
ATOM 1392 C C . SER A 1 171 ? -44.663 11.106 37.130 1.00 52.22 171 SER A C 1
ATOM 1394 O O . SER A 1 171 ? -45.811 11.115 37.616 1.00 52.22 171 SER A O 1
#

Foldseek 3Di:
DQVVVVVLQVVLVVVLCVQCVVPVLLVQLLVQLLVQLVVVQVVCCVVPVDDFPPPQDQNDDPVCCVPVVDPPRPVRPQQPVSLLNLVLSLVSHDDPVSNVVSVVSSVVVVVVVVVSVRHDPVSNVCSNVSSVVSSVVSNVVSVVVVVVVVVVVVVVVVVVVVVVVVVVVVD

Sequence (171 aa):
MSVPIFILLYSSLVLGVISIWKSPHRIMVAVFSFAIMYLIRLICIICVPLEAPDNLIPLYDPVVSALLFHDGFLTKDLFSGHLASYFLFFIFSKEKHWKYFFLCATSIMATMILIQHIHYTIDILGAIVFSILSVNLSRKLVYFLLYYTQAIRISLKAGYIYNQFRNGDKS

pLDDT: mean 71.12, std 12.57, range [42.88, 89.69]

Secondary structure (DSSP, 8-state):
--HHHHHHHHHHHHHHHHHHTT-HHHHHHHHHHHHHHHHHHHHHHHH--PPPPTT------HHHHHHH-S----TT--S-HHHHHHHHHHHH--SHHHHHHHHHHHHHHHHHHHHTTSS-HHHHHHHHHHHHHHHHHHHHHHHHHHHHHHHHHHHHHHHHHHHHHHHHTT-

Radius of gyration: 22.11 Å; chains: 1; bounding box: 60×32×64 Å